Protein AF-A0A3P7ILR0-F1 (afdb_monomer_lite)

Structure (mmCIF, N/CA/C/O backbone):
data_AF-A0A3P7ILR0-F1
#
_entry.id   AF-A0A3P7ILR0-F1
#
loop_
_atom_site.group_PDB
_atom_site.id
_atom_site.type_symbol
_atom_site.label_atom_id
_atom_site.label_alt_id
_atom_site.label_comp_id
_atom_site.label_asym_id
_atom_site.label_entity_id
_atom_site.label_seq_id
_atom_site.pdbx_PDB_ins_code
_atom_site.Cartn_x
_atom_site.Cartn_y
_atom_site.Cartn_z
_atom_site.occupancy
_atom_site.B_iso_or_equiv
_atom_site.auth_seq_id
_atom_site.auth_comp_id
_atom_site.auth_asym_id
_atom_site.auth_atom_id
_atom_site.pdbx_PDB_model_num
ATOM 1 N N . MET A 1 1 ? -16.015 -1.879 -10.430 1.00 44.56 1 MET A N 1
ATOM 2 C CA . MET A 1 1 ? -16.355 -3.314 -10.302 1.00 44.56 1 MET A CA 1
ATOM 3 C C . MET A 1 1 ? -15.508 -3.974 -9.194 1.00 44.56 1 MET A C 1
ATOM 5 O O . MET A 1 1 ? -14.849 -4.966 -9.434 1.00 44.56 1 MET A O 1
ATOM 9 N N . LEU A 1 2 ? -15.500 -3.414 -7.969 1.00 44.53 2 LEU A N 1
ATOM 10 C CA . LEU A 1 2 ? -14.698 -3.900 -6.818 1.00 44.53 2 LEU A CA 1
ATOM 11 C C . LEU A 1 2 ? -15.559 -4.221 -5.575 1.00 44.53 2 LEU A C 1
ATOM 13 O O . LEU A 1 2 ? -15.031 -4.508 -4.502 1.00 44.53 2 LEU A O 1
ATOM 17 N N . LYS A 1 3 ? -16.895 -4.180 -5.707 1.00 43.44 3 LYS A N 1
ATOM 18 C CA . LYS A 1 3 ? -17.839 -4.510 -4.620 1.00 43.44 3 LYS A CA 1
ATOM 19 C C . LYS A 1 3 ? -18.020 -6.021 -4.388 1.00 43.44 3 LYS A C 1
ATOM 21 O O . LYS A 1 3 ? -18.759 -6.395 -3.490 1.00 43.44 3 LYS A O 1
ATOM 26 N N . MET A 1 4 ? -17.317 -6.874 -5.133 1.00 42.59 4 MET A N 1
ATOM 27 C CA . MET A 1 4 ? -17.244 -8.318 -4.890 1.00 42.59 4 MET A CA 1
ATOM 28 C C . MET A 1 4 ? -15.914 -8.632 -4.188 1.00 42.59 4 MET A C 1
ATOM 30 O O . MET A 1 4 ? -14.848 -8.340 -4.726 1.00 42.59 4 MET A O 1
ATOM 34 N N . GLN A 1 5 ? -15.965 -9.168 -2.966 1.00 53.50 5 GLN A N 1
ATOM 35 C CA . GLN A 1 5 ? -14.804 -9.642 -2.196 1.00 53.50 5 GLN A CA 1
ATOM 36 C C . GLN A 1 5 ? -14.228 -10.937 -2.806 1.00 53.50 5 GLN A C 1
ATOM 38 O O . GLN A 1 5 ? -14.280 -11.979 -2.168 1.00 53.50 5 GLN A O 1
ATOM 43 N N . ILE A 1 6 ? -13.744 -10.913 -4.053 1.00 57.72 6 ILE A N 1
ATOM 44 C CA . ILE A 1 6 ? -13.152 -12.117 -4.673 1.00 57.72 6 ILE A CA 1
ATOM 45 C C . ILE A 1 6 ? -11.620 -12.126 -4.561 1.00 57.72 6 ILE A C 1
ATOM 47 O O . ILE A 1 6 ? -11.033 -13.199 -4.523 1.00 57.72 6 ILE A O 1
ATOM 51 N N . LEU A 1 7 ? -10.961 -10.962 -4.484 1.00 68.56 7 LEU A N 1
ATOM 52 C CA . LEU A 1 7 ? -9.494 -10.878 -4.510 1.00 68.56 7 LEU A CA 1
ATOM 53 C C . LEU A 1 7 ? -8.934 -10.005 -3.382 1.00 68.56 7 LEU A C 1
ATOM 55 O O . LEU A 1 7 ? -9.411 -8.889 -3.150 1.00 68.56 7 LEU A O 1
ATOM 59 N N . ASP A 1 8 ? -7.886 -10.511 -2.730 1.00 83.31 8 ASP A N 1
ATOM 60 C CA . ASP A 1 8 ? -7.101 -9.792 -1.728 1.00 83.31 8 ASP A CA 1
ATOM 61 C C . ASP A 1 8 ? -6.202 -8.728 -2.366 1.00 83.31 8 ASP A C 1
ATOM 63 O O . ASP A 1 8 ? -5.706 -8.888 -3.484 1.00 83.31 8 ASP A O 1
ATOM 67 N N . CYS A 1 9 ? -5.939 -7.639 -1.633 1.00 86.50 9 CYS A N 1
ATOM 68 C CA . CYS A 1 9 ? -5.124 -6.522 -2.132 1.00 86.50 9 CYS A CA 1
ATOM 69 C C . CYS A 1 9 ? -3.719 -6.983 -2.557 1.00 86.50 9 CYS A C 1
ATOM 71 O O . CYS A 1 9 ? -3.202 -6.509 -3.566 1.00 86.50 9 CYS A O 1
ATOM 73 N N . GLY A 1 10 ? -3.138 -7.952 -1.839 1.00 87.25 10 GLY A N 1
ATOM 74 C CA . GLY A 1 10 ? -1.844 -8.544 -2.188 1.00 87.25 10 GLY A CA 1
ATOM 75 C C . GLY A 1 10 ? -1.847 -9.273 -3.532 1.00 87.25 10 GLY A C 1
ATOM 76 O O . GLY A 1 10 ? -0.891 -9.152 -4.296 1.00 87.25 10 GLY A O 1
ATOM 77 N N . VAL A 1 11 ? -2.941 -9.962 -3.872 1.00 90.31 11 VAL A N 1
ATOM 78 C CA . VAL A 1 11 ? -3.086 -10.658 -5.161 1.00 90.31 11 VAL A CA 1
ATOM 79 C C . VAL A 1 11 ? -3.167 -9.651 -6.304 1.00 90.31 11 VAL A C 1
ATOM 81 O O . VAL A 1 11 ? -2.486 -9.809 -7.313 1.00 90.31 11 VAL A O 1
ATOM 84 N N . VAL A 1 12 ? -3.943 -8.578 -6.123 1.00 90.00 12 VAL A N 1
ATOM 85 C CA . VAL A 1 12 ? -4.060 -7.495 -7.113 1.00 90.00 12 VAL A CA 1
ATOM 86 C C . VAL A 1 12 ? -2.703 -6.837 -7.370 1.00 90.00 12 VAL A C 1
ATOM 88 O O . VAL A 1 12 ? -2.328 -6.633 -8.520 1.00 90.00 12 VAL A O 1
ATOM 91 N N . ILE A 1 13 ? -1.944 -6.545 -6.313 1.00 89.56 13 ILE A N 1
ATOM 92 C CA . ILE A 1 13 ? -0.607 -5.948 -6.424 1.00 89.56 13 ILE A CA 1
ATOM 93 C C . ILE A 1 13 ? 0.363 -6.899 -7.125 1.00 89.56 13 ILE A C 1
ATOM 95 O O . ILE A 1 13 ? 1.071 -6.493 -8.041 1.00 89.56 13 ILE A O 1
ATOM 99 N N . SER A 1 14 ? 0.361 -8.176 -6.743 1.00 90.50 14 SER A N 1
ATOM 100 C CA . SER A 1 14 ? 1.222 -9.186 -7.367 1.00 90.50 14 SER A CA 1
ATOM 101 C C . SER A 1 14 ? 0.924 -9.336 -8.860 1.00 90.50 14 SER A C 1
ATOM 103 O O . SER A 1 14 ? 1.842 -9.471 -9.664 1.00 90.50 14 SER A O 1
ATOM 105 N N . TRP A 1 15 ? -0.352 -9.253 -9.243 1.00 91.38 15 TRP A N 1
ATOM 106 C CA . TRP A 1 15 ? -0.777 -9.250 -10.639 1.00 91.38 15 TRP A CA 1
ATOM 107 C C . TRP A 1 15 ? -0.287 -8.010 -11.397 1.00 91.38 15 TRP A C 1
ATOM 109 O O . TRP A 1 15 ? 0.278 -8.163 -12.478 1.00 91.38 15 TRP A O 1
ATOM 119 N N . ILE A 1 16 ? -0.427 -6.808 -10.824 1.00 90.50 16 ILE A N 1
ATOM 120 C CA . ILE A 1 16 ? 0.005 -5.537 -11.441 1.00 90.50 16 ILE A CA 1
ATOM 121 C C . ILE A 1 16 ? 1.485 -5.556 -11.835 1.00 90.50 16 ILE A C 1
ATOM 123 O O . ILE A 1 16 ? 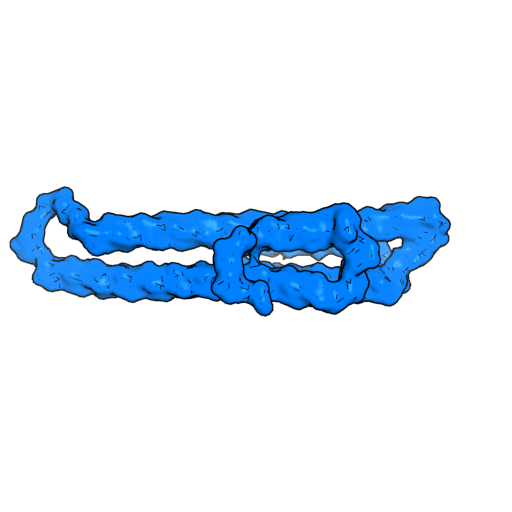1.840 -5.086 -12.911 1.00 90.50 16 ILE A O 1
ATOM 127 N N . PHE A 1 17 ? 2.339 -6.122 -10.984 1.00 87.25 17 PHE A N 1
ATOM 128 C CA . PHE A 1 17 ? 3.779 -6.222 -11.234 1.00 87.25 17 PHE A CA 1
ATOM 129 C C . PHE A 1 17 ? 4.196 -7.546 -11.894 1.00 87.25 17 PHE A C 1
ATOM 131 O O . PHE A 1 17 ? 5.387 -7.853 -11.970 1.00 87.25 17 PHE A O 1
ATOM 138 N N . SER A 1 18 ? 3.239 -8.353 -12.355 1.00 89.56 18 SER A N 1
ATOM 139 C CA . SER A 1 18 ? 3.539 -9.589 -13.073 1.00 89.56 18 SER A CA 1
ATOM 140 C C . SER A 1 18 ? 4.111 -9.302 -14.460 1.00 89.56 18 SER A C 1
ATOM 142 O O . SER A 1 18 ? 3.832 -8.275 -15.079 1.00 89.56 18 SER A O 1
ATOM 144 N N . GLU A 1 19 ? 4.862 -10.262 -14.994 1.00 83.94 19 GLU A N 1
ATOM 145 C CA . GLU A 1 19 ? 5.431 -10.170 -16.340 1.00 83.94 19 GLU A CA 1
ATOM 146 C C . GLU A 1 19 ? 4.361 -9.969 -17.423 1.00 83.94 19 GLU A C 1
ATOM 148 O O . GLU A 1 19 ? 4.587 -9.245 -18.387 1.00 83.94 19 GLU A O 1
ATOM 153 N N . SER A 1 20 ? 3.152 -10.500 -17.204 1.00 84.38 20 SER A N 1
ATOM 154 C CA . SER A 1 20 ? 2.019 -10.348 -18.125 1.00 84.38 20 SER A CA 1
ATOM 155 C C . SER A 1 20 ? 1.543 -8.904 -18.312 1.00 84.38 20 SER A C 1
ATOM 157 O O . SER A 1 20 ? 1.006 -8.580 -19.367 1.00 84.38 20 SER A O 1
ATOM 159 N N . LEU A 1 21 ? 1.751 -8.034 -17.315 1.00 83.88 21 LEU A N 1
ATOM 160 C CA . LEU A 1 21 ? 1.360 -6.623 -17.367 1.00 83.88 21 LEU A CA 1
ATOM 161 C C . LEU A 1 21 ? 2.533 -5.677 -17.636 1.00 83.88 21 LEU A C 1
ATOM 163 O O . LEU A 1 21 ? 2.309 -4.478 -17.797 1.00 83.88 21 LEU A O 1
ATOM 167 N N . ARG A 1 22 ? 3.769 -6.186 -17.755 1.00 78.31 22 ARG A N 1
ATOM 168 C CA . ARG A 1 22 ? 4.955 -5.355 -18.031 1.00 78.31 22 ARG A CA 1
ATOM 169 C C . ARG A 1 22 ? 4.834 -4.558 -19.330 1.00 78.31 22 ARG A C 1
ATOM 171 O O . ARG A 1 22 ? 5.337 -3.446 -19.395 1.00 78.31 22 ARG A O 1
ATOM 178 N N . SER A 1 23 ? 4.151 -5.092 -20.343 1.00 81.50 23 SER A N 1
ATOM 179 C CA . SER A 1 23 ? 3.916 -4.394 -21.615 1.00 81.50 23 SER A CA 1
ATOM 180 C C . SER A 1 23 ? 2.843 -3.303 -21.544 1.00 81.50 23 SER A C 1
ATOM 182 O O . SER A 1 23 ? 2.668 -2.574 -22.513 1.00 81.50 23 SER A O 1
ATOM 184 N N . GLU A 1 24 ? 2.094 -3.217 -20.443 1.00 82.56 24 GLU A N 1
ATOM 185 C CA . GLU A 1 24 ? 1.017 -2.241 -20.250 1.00 82.56 24 GLU A CA 1
ATOM 186 C C . GLU A 1 24 ? 1.312 -1.252 -19.116 1.00 82.56 24 GLU A C 1
ATOM 188 O O . GLU A 1 24 ? 0.435 -0.484 -18.723 1.00 82.56 24 GLU A O 1
ATOM 193 N N . THR A 1 25 ? 2.532 -1.248 -18.574 1.00 79.25 25 THR A N 1
ATOM 194 C CA . THR A 1 25 ? 2.912 -0.407 -17.429 1.00 79.25 25 THR A CA 1
ATOM 195 C C . THR A 1 25 ? 2.728 1.079 -17.689 1.00 79.25 25 THR A C 1
ATOM 197 O O . THR A 1 25 ? 2.545 1.813 -16.727 1.00 79.25 25 THR A O 1
ATOM 200 N N . ASP A 1 26 ? 2.721 1.526 -18.945 1.00 80.88 26 ASP A N 1
ATOM 201 C CA . ASP A 1 26 ? 2.441 2.897 -19.384 1.00 80.88 26 ASP A CA 1
ATOM 202 C C . ASP A 1 26 ? 0.958 3.299 -19.254 1.00 80.88 26 ASP A C 1
ATOM 204 O O . ASP A 1 26 ? 0.612 4.484 -19.302 1.00 80.88 26 ASP A O 1
ATOM 208 N N . ARG A 1 27 ? 0.056 2.335 -19.043 1.00 88.25 27 ARG A N 1
ATOM 209 C CA . ARG A 1 27 ? -1.380 2.591 -18.977 1.00 88.25 27 ARG A CA 1
ATOM 210 C C . ARG A 1 27 ? -1.815 3.107 -17.614 1.00 88.25 27 ARG A C 1
ATOM 212 O O . ARG A 1 27 ? -1.655 2.472 -16.574 1.00 88.25 27 ARG A O 1
ATOM 219 N N . GLN A 1 28 ? -2.491 4.251 -17.645 1.00 88.06 28 GLN A N 1
ATOM 220 C CA . GLN A 1 28 ? -2.989 4.959 -16.467 1.00 88.06 28 GLN A CA 1
ATOM 221 C C . GLN A 1 28 ? -3.861 4.098 -15.535 1.00 88.06 28 GLN A C 1
ATOM 223 O O . GLN A 1 28 ? -3.726 4.181 -14.313 1.00 88.06 28 GLN A O 1
ATOM 228 N N . TRP A 1 29 ? -4.734 3.261 -16.099 1.00 90.12 29 TRP A N 1
ATOM 229 C CA . TRP A 1 29 ? -5.706 2.481 -15.331 1.00 90.12 29 TRP A CA 1
ATOM 230 C C . TRP A 1 29 ? -5.046 1.457 -14.393 1.00 90.12 29 TRP A C 1
ATOM 232 O O . TRP A 1 29 ? -5.596 1.173 -13.332 1.00 90.12 29 TRP A O 1
ATOM 242 N N . ILE A 1 30 ? -3.853 0.945 -14.721 1.00 90.75 30 ILE A N 1
ATOM 243 C CA . ILE A 1 30 ? -3.117 0.002 -13.860 1.00 90.75 30 ILE A CA 1
ATOM 244 C C . ILE A 1 30 ? -2.785 0.664 -12.523 1.00 90.75 30 ILE A C 1
ATOM 246 O O . ILE A 1 30 ? -3.003 0.098 -11.450 1.00 90.75 30 ILE A O 1
ATOM 250 N N . TRP A 1 31 ? -2.322 1.910 -12.582 1.00 89.56 31 TRP A N 1
ATOM 251 C CA . TRP A 1 31 ? -1.957 2.686 -11.402 1.00 89.56 31 TRP A CA 1
ATOM 252 C C . TRP A 1 31 ? -3.175 3.127 -10.597 1.00 89.56 31 TRP A C 1
ATOM 254 O O . TRP A 1 31 ? -3.097 3.246 -9.376 1.00 89.56 31 TRP A O 1
ATOM 264 N N . GLU A 1 32 ? -4.321 3.331 -11.242 1.00 90.62 32 GLU A N 1
ATOM 265 C CA . GLU A 1 32 ? -5.587 3.561 -10.541 1.00 90.62 32 GLU A CA 1
ATOM 266 C C . GLU A 1 32 ? -6.038 2.316 -9.774 1.00 90.62 32 GLU A C 1
ATOM 268 O O . GLU A 1 32 ? -6.475 2.433 -8.626 1.00 90.62 32 GLU A O 1
ATOM 273 N N . VAL A 1 33 ? -5.872 1.122 -10.353 1.00 91.56 33 VAL A N 1
ATOM 274 C CA . VAL A 1 33 ? -6.140 -0.146 -9.660 1.00 91.56 33 VAL A CA 1
ATOM 275 C C . VAL A 1 33 ? -5.182 -0.329 -8.481 1.00 91.56 33 VAL A C 1
ATOM 277 O O . VAL A 1 33 ? -5.649 -0.665 -7.390 1.00 91.56 33 VAL A O 1
ATOM 280 N N . LEU A 1 34 ? -3.885 -0.034 -8.652 1.00 91.56 34 LEU A N 1
ATOM 281 C CA . LEU A 1 34 ? -2.902 -0.060 -7.562 1.00 91.56 34 LEU A CA 1
ATOM 282 C C . LEU A 1 34 ? -3.333 0.858 -6.413 1.00 91.56 34 LEU A C 1
ATOM 284 O O . LEU A 1 34 ? -3.511 0.401 -5.286 1.00 91.56 34 LEU A O 1
ATOM 288 N N . ASN A 1 35 ? -3.559 2.141 -6.708 1.00 89.62 35 ASN A N 1
ATOM 289 C CA . ASN A 1 35 ? -3.952 3.135 -5.710 1.00 89.62 35 ASN A CA 1
ATOM 290 C C . ASN A 1 35 ? -5.254 2.741 -5.005 1.00 89.62 35 ASN A C 1
ATOM 292 O O . ASN A 1 35 ? -5.346 2.819 -3.783 1.00 89.62 35 ASN A O 1
ATOM 296 N N . THR A 1 36 ? -6.238 2.240 -5.755 1.00 90.25 36 THR A N 1
ATOM 297 C CA . THR A 1 36 ? -7.511 1.780 -5.190 1.00 90.25 36 THR A CA 1
ATOM 298 C C . THR A 1 36 ? -7.319 0.593 -4.243 1.00 90.25 36 THR A C 1
ATOM 300 O O . THR A 1 36 ? -7.980 0.531 -3.203 1.00 90.25 36 THR A O 1
ATOM 303 N N . ALA A 1 37 ? -6.428 -0.351 -4.568 1.00 90.69 37 ALA A N 1
ATOM 304 C CA . ALA A 1 37 ? -6.120 -1.494 -3.710 1.00 90.69 37 ALA A CA 1
ATOM 305 C C . ALA A 1 37 ? -5.441 -1.053 -2.403 1.00 90.69 37 ALA A C 1
ATOM 307 O O . ALA A 1 37 ? -5.876 -1.451 -1.320 1.00 90.69 37 ALA A O 1
ATOM 308 N N . LEU A 1 38 ? -4.440 -0.173 -2.494 1.00 89.56 38 LEU A N 1
ATOM 309 C CA . LEU A 1 38 ? -3.734 0.374 -1.330 1.00 89.56 38 LEU A CA 1
ATOM 310 C C . LEU A 1 38 ? -4.685 1.176 -0.429 1.00 89.56 38 LEU A C 1
ATOM 312 O O . LEU A 1 38 ? -4.756 0.944 0.776 1.00 89.56 38 LEU A O 1
ATOM 316 N N . GLU A 1 39 ? -5.497 2.056 -1.013 1.00 88.19 39 GLU A N 1
ATOM 317 C CA . GLU A 1 39 ? -6.468 2.870 -0.280 1.00 88.19 39 GLU A CA 1
ATOM 318 C C . GLU A 1 39 ? -7.578 2.014 0.358 1.00 88.19 39 GLU A C 1
ATOM 320 O O . GLU A 1 39 ? -8.052 2.292 1.462 1.00 88.19 39 GLU A O 1
ATOM 325 N N . ARG A 1 40 ? -8.010 0.934 -0.309 1.00 88.19 40 ARG A N 1
ATOM 326 C CA . ARG A 1 40 ? -8.966 -0.026 0.262 1.00 88.19 40 ARG A CA 1
ATOM 327 C C . ARG A 1 40 ? -8.413 -0.680 1.526 1.00 88.19 40 ARG A C 1
ATOM 329 O O . ARG A 1 40 ? -9.161 -0.783 2.499 1.00 88.19 40 ARG A O 1
ATOM 336 N N . LEU A 1 41 ? -7.145 -1.090 1.523 1.00 89.12 41 LEU A N 1
ATOM 337 C CA . LEU A 1 41 ? -6.499 -1.644 2.710 1.00 89.12 41 LEU A CA 1
ATOM 338 C C . LEU A 1 41 ? -6.425 -0.602 3.834 1.00 89.12 41 LEU A C 1
ATOM 340 O O . LEU A 1 41 ? -6.863 -0.883 4.950 1.00 89.12 41 LEU A O 1
ATOM 344 N N . SER A 1 42 ? -5.989 0.621 3.522 1.00 89.06 42 SER A N 1
ATOM 345 C CA . SER A 1 42 ? -5.923 1.716 4.497 1.00 89.06 42 SER A CA 1
ATOM 346 C C . SER A 1 42 ? -7.283 2.017 5.133 1.00 89.06 42 SER A C 1
ATOM 348 O O . SER A 1 42 ? -7.375 2.165 6.352 1.00 89.06 42 SER A O 1
ATOM 350 N N . ARG A 1 43 ? -8.367 2.052 4.344 1.00 88.69 43 ARG A N 1
ATOM 351 C CA . ARG A 1 43 ? -9.732 2.246 4.867 1.00 88.69 43 ARG A CA 1
ATOM 352 C C . ARG A 1 43 ? -10.189 1.106 5.772 1.00 88.69 43 ARG A C 1
ATOM 354 O O . ARG A 1 43 ? -10.864 1.362 6.766 1.00 88.69 43 ARG A O 1
ATOM 361 N N . HIS A 1 44 ? -9.846 -0.138 5.439 1.00 89.81 44 HIS A N 1
ATOM 362 C CA . HIS A 1 44 ? -10.179 -1.287 6.281 1.00 89.81 44 HIS A CA 1
ATOM 363 C C . HIS A 1 44 ? -9.497 -1.176 7.650 1.00 89.81 44 HIS A C 1
ATOM 365 O O . HIS A 1 44 ? -10.166 -1.328 8.669 1.00 89.81 44 HIS A O 1
ATOM 371 N N . ILE A 1 45 ? -8.213 -0.813 7.672 1.00 90.75 45 ILE A N 1
ATOM 372 C CA . ILE A 1 45 ? -7.444 -0.602 8.906 1.00 90.75 45 ILE A CA 1
ATOM 373 C C . ILE A 1 45 ? -8.034 0.532 9.739 1.00 90.75 45 ILE A C 1
ATOM 375 O O . ILE A 1 45 ? -8.264 0.350 10.931 1.00 90.75 45 ILE A O 1
ATOM 379 N N . HIS A 1 46 ? -8.359 1.669 9.120 1.00 90.38 46 HIS A N 1
ATOM 380 C CA . HIS A 1 46 ? -8.992 2.791 9.819 1.00 90.38 46 HIS A CA 1
ATOM 381 C C . HIS A 1 46 ? -10.329 2.404 10.450 1.00 90.38 46 HIS A C 1
ATOM 383 O O . HIS A 1 46 ? -10.613 2.796 11.581 1.00 90.38 46 HIS A O 1
ATOM 389 N N . LYS A 1 47 ? -11.142 1.613 9.741 1.00 90.12 47 LYS A N 1
ATOM 390 C CA . LYS A 1 47 ? -12.417 1.128 10.269 1.00 90.12 47 LYS A CA 1
ATOM 391 C C . LYS A 1 47 ? -12.206 0.226 11.487 1.00 90.12 47 LYS A C 1
ATOM 393 O O . LYS A 1 47 ? -12.812 0.474 12.522 1.00 90.12 47 LYS A O 1
ATOM 398 N N . VAL A 1 48 ? -11.309 -0.757 11.391 1.00 90.81 48 VAL A N 1
ATOM 399 C CA . VAL A 1 48 ? -11.000 -1.660 12.514 1.00 90.81 48 VAL A CA 1
ATOM 400 C C . VAL A 1 48 ? -10.420 -0.881 13.700 1.00 90.81 48 VAL A C 1
ATOM 402 O O . VAL A 1 48 ? -10.850 -1.087 14.828 1.00 90.81 48 VAL A O 1
ATOM 405 N N . ALA A 1 49 ? -9.518 0.076 13.462 1.00 91.38 49 ALA A N 1
ATOM 406 C CA . ALA A 1 49 ? -8.957 0.931 14.510 1.00 91.38 49 ALA A CA 1
ATOM 407 C C . ALA A 1 49 ? -10.026 1.773 15.224 1.00 91.38 49 ALA A C 1
ATOM 409 O O . ALA A 1 49 ? -9.989 1.946 16.444 1.00 91.38 49 ALA A O 1
ATOM 410 N N . HIS A 1 50 ? -10.994 2.292 14.471 1.00 92.12 50 HIS A N 1
ATOM 411 C CA . HIS A 1 50 ? -12.122 3.020 15.030 1.00 92.12 50 HIS A CA 1
ATOM 412 C C . HIS A 1 50 ? -13.033 2.111 15.872 1.00 92.12 50 HIS A C 1
ATOM 414 O O . HIS A 1 50 ? -13.417 2.493 16.979 1.00 92.12 50 HIS A O 1
ATOM 420 N N . ASP A 1 51 ? -13.334 0.904 15.389 1.00 91.88 51 ASP A N 1
ATOM 421 C CA . ASP A 1 51 ? -14.170 -0.072 16.097 1.00 91.88 51 ASP A CA 1
ATOM 422 C C . ASP A 1 51 ? -13.507 -0.526 17.412 1.00 91.88 51 ASP A C 1
ATOM 424 O O . ASP A 1 51 ? -14.156 -0.534 18.462 1.00 91.88 51 ASP A O 1
ATOM 428 N N . VAL A 1 52 ? -12.191 -0.776 17.390 1.00 92.75 52 VAL A N 1
ATOM 429 C CA . VAL A 1 52 ? -11.360 -1.028 18.581 1.00 92.75 52 VAL A CA 1
ATOM 430 C C . VAL A 1 52 ? -11.462 0.124 19.581 1.00 92.75 52 VAL A C 1
ATOM 432 O O . VAL A 1 52 ? -11.719 -0.102 20.760 1.00 92.75 52 VAL A O 1
ATOM 435 N N . LYS A 1 53 ? -11.340 1.378 19.125 1.00 92.94 53 LYS A N 1
ATOM 436 C CA . LYS A 1 53 ? -11.435 2.561 19.998 1.00 92.94 53 LYS A CA 1
ATOM 437 C C . LYS A 1 53 ? -12.807 2.690 20.667 1.00 92.94 53 LYS A C 1
ATOM 439 O O . LYS A 1 53 ? -12.893 3.139 21.810 1.00 92.94 53 LYS A O 1
ATOM 444 N N . ILE A 1 54 ? -13.887 2.334 19.971 1.00 93.38 54 ILE A N 1
ATOM 445 C CA . ILE A 1 54 ? -15.237 2.316 20.552 1.00 93.38 54 ILE A CA 1
ATOM 446 C C . ILE A 1 54 ? -15.356 1.211 21.600 1.00 93.38 54 ILE A C 1
ATOM 448 O O . ILE A 1 54 ? -15.893 1.457 22.681 1.00 93.38 54 ILE A O 1
ATOM 452 N N . LEU A 1 55 ? -14.873 0.009 21.282 1.00 91.94 55 LEU A N 1
ATOM 453 C CA . LEU A 1 55 ? -14.925 -1.144 22.175 1.00 91.94 55 LEU A CA 1
ATOM 454 C C . LEU A 1 55 ? -14.105 -0.897 23.450 1.00 91.94 55 LEU A C 1
ATOM 456 O O . LEU A 1 55 ? -14.635 -1.098 24.537 1.00 91.94 55 LEU A O 1
ATOM 460 N N . GLN A 1 56 ? -12.903 -0.326 23.325 1.00 92.44 56 GLN A N 1
ATOM 461 C CA . GLN A 1 56 ? -12.066 0.097 24.451 1.00 92.44 56 GLN A CA 1
ATOM 462 C C . GLN A 1 56 ? -12.840 1.006 25.412 1.00 92.44 56 GLN A C 1
ATOM 464 O O . GLN A 1 56 ? -12.956 0.711 26.595 1.00 92.44 56 GLN A O 1
ATOM 469 N N . LYS A 1 57 ? -13.484 2.058 24.889 1.00 92.50 57 LYS A N 1
ATOM 470 C CA . LYS A 1 57 ? -14.283 2.980 25.710 1.00 92.50 57 LYS A CA 1
ATOM 471 C C . LYS A 1 57 ? -15.462 2.308 26.421 1.00 92.50 57 LYS A C 1
ATOM 473 O O . LYS A 1 57 ? -15.923 2.839 27.425 1.00 92.50 57 LYS A O 1
ATOM 478 N N . ARG A 1 58 ? -16.038 1.236 25.862 1.00 89.56 58 ARG A N 1
ATOM 479 C CA . ARG A 1 58 ? -17.123 0.481 26.520 1.00 89.56 58 ARG A CA 1
ATOM 480 C C . ARG A 1 58 ? -16.582 -0.333 27.688 1.00 89.56 58 ARG A C 1
ATOM 482 O O . ARG A 1 58 ? -17.145 -0.249 28.772 1.00 89.56 58 ARG A O 1
ATOM 489 N N . VAL A 1 59 ? -15.466 -1.023 27.464 1.00 88.19 59 VAL A N 1
ATOM 490 C CA . VAL A 1 59 ? -14.764 -1.798 28.491 1.00 88.19 59 VAL A CA 1
ATOM 491 C C . VAL A 1 59 ? -14.315 -0.902 29.646 1.00 88.19 59 VAL A C 1
ATOM 493 O O . VAL A 1 59 ? -14.489 -1.281 30.799 1.00 88.19 59 VAL A O 1
ATOM 496 N N . ASP A 1 60 ? -13.785 0.288 29.357 1.00 88.00 60 ASP A N 1
ATOM 497 C CA . ASP A 1 60 ? -13.326 1.222 30.393 1.00 88.00 60 ASP A CA 1
ATOM 498 C C . ASP A 1 60 ? -14.485 1.692 31.289 1.00 88.00 60 ASP A C 1
ATOM 500 O O . ASP A 1 60 ? -14.374 1.628 32.509 1.00 88.00 60 ASP A O 1
ATOM 504 N N . ARG A 1 61 ? -15.643 2.043 30.706 1.00 87.38 61 ARG A N 1
ATOM 505 C CA . ARG A 1 61 ? -16.844 2.407 31.486 1.00 87.38 61 ARG A CA 1
ATOM 506 C C . ARG A 1 61 ? -17.359 1.262 32.356 1.00 87.38 61 ARG A C 1
ATOM 508 O O . ARG A 1 61 ? -17.719 1.483 33.502 1.00 87.38 61 ARG A O 1
ATOM 515 N N . GLN A 1 62 ? -17.369 0.034 31.834 1.00 83.31 62 GLN A N 1
ATOM 516 C CA . GLN A 1 62 ? -17.778 -1.135 32.622 1.00 83.31 62 GLN A CA 1
ATOM 517 C C . GLN A 1 62 ? -16.834 -1.423 33.793 1.00 83.31 62 GLN A C 1
ATOM 519 O O . GLN A 1 62 ? -17.277 -1.976 34.794 1.00 83.31 62 GLN A O 1
ATOM 524 N N . LYS A 1 63 ? -15.542 -1.091 33.672 1.00 81.38 63 LYS A N 1
ATOM 525 C CA . LYS A 1 63 ? -14.587 -1.221 34.780 1.00 81.38 63 LYS A CA 1
ATOM 526 C C . LYS A 1 63 ? -14.858 -0.195 35.878 1.00 81.38 63 LYS A C 1
ATOM 528 O O . LYS A 1 63 ? -14.842 -0.575 37.040 1.00 81.38 63 LYS A O 1
ATOM 533 N N . GLU A 1 64 ? -15.138 1.053 35.505 1.00 80.75 64 GLU A N 1
ATOM 534 C CA . GLU A 1 64 ? -15.489 2.133 36.444 1.00 80.75 64 GLU A CA 1
ATOM 535 C C . GLU A 1 64 ? -16.812 1.852 37.185 1.00 80.75 64 GLU A C 1
ATOM 537 O O . GLU A 1 64 ? -16.961 2.202 38.349 1.00 80.75 64 GLU A O 1
ATOM 542 N N . GLU A 1 65 ? -17.776 1.190 36.536 1.00 75.81 65 GLU A N 1
ATOM 543 C CA . GLU A 1 65 ? -19.077 0.852 37.138 1.00 75.81 65 GLU A CA 1
ATOM 544 C C . GLU A 1 65 ? -19.043 -0.400 38.046 1.00 75.81 65 GLU A C 1
ATOM 546 O O . GLU A 1 65 ? -19.922 -0.553 38.892 1.00 75.81 65 GLU A O 1
ATOM 551 N N . ASN A 1 66 ? -18.046 -1.286 37.902 1.00 67.44 66 ASN A N 1
ATOM 552 C CA . ASN A 1 66 ? -17.953 -2.580 38.605 1.00 67.44 66 ASN A CA 1
ATOM 553 C C . ASN A 1 66 ? -16.834 -2.643 39.669 1.00 67.44 66 ASN A C 1
ATOM 555 O O . ASN A 1 66 ? -16.359 -3.733 39.990 1.00 67.44 66 ASN A O 1
ATOM 559 N N . GLU A 1 67 ? -16.416 -1.513 40.248 1.00 58.88 67 GLU A N 1
ATOM 560 C CA . GLU A 1 67 ? -15.334 -1.455 41.256 1.00 58.88 67 GLU A CA 1
ATOM 561 C C . GLU A 1 67 ? -15.586 -2.295 42.537 1.00 58.88 67 GLU A C 1
ATOM 563 O O . GLU A 1 67 ? -14.670 -2.471 43.338 1.00 58.88 67 GLU A O 1
ATOM 568 N N . GLU A 1 68 ? -16.783 -2.871 42.728 1.00 53.75 68 GLU A N 1
ATOM 569 C CA . GLU A 1 68 ? -17.174 -3.593 43.951 1.00 53.75 68 GLU A CA 1
ATOM 570 C C . GLU A 1 68 ? -17.335 -5.126 43.820 1.00 53.75 68 GLU A C 1
ATOM 572 O O . GLU A 1 68 ? -17.726 -5.766 44.795 1.00 53.75 68 GLU A O 1
ATOM 577 N N . THR A 1 69 ? -17.059 -5.779 42.679 1.00 51.59 69 THR A N 1
ATOM 578 C CA . THR A 1 69 ? -17.198 -7.257 42.592 1.00 51.59 69 THR A CA 1
ATOM 579 C C . THR A 1 69 ? -15.989 -7.960 41.971 1.00 51.59 69 THR A C 1
ATOM 581 O O . THR A 1 69 ? -15.739 -7.877 40.776 1.00 51.59 69 THR A O 1
ATOM 584 N N . GLU A 1 70 ? -15.278 -8.649 42.866 1.00 50.59 70 GLU A N 1
ATOM 585 C CA . GLU A 1 70 ? -14.247 -9.689 42.754 1.00 50.59 70 GLU A CA 1
ATOM 586 C C . GLU A 1 70 ? -13.515 -9.964 41.423 1.00 50.59 70 GLU A C 1
ATOM 588 O O . GLU A 1 70 ? -14.060 -10.309 40.374 1.00 50.59 70 GLU A O 1
ATOM 593 N N . GLU A 1 71 ? -12.195 -9.934 41.600 1.00 56.84 71 GLU A N 1
ATOM 594 C CA . GLU A 1 71 ? -11.099 -10.462 40.801 1.00 56.84 71 GLU A CA 1
ATOM 595 C C . GLU 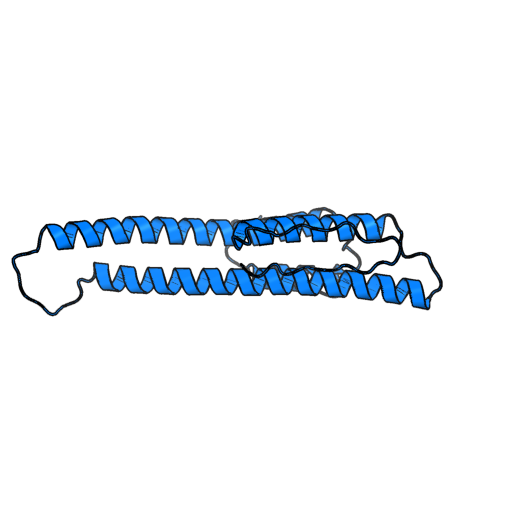A 1 71 ? -11.389 -11.786 40.065 1.00 56.84 71 GLU A C 1
ATOM 597 O O . GLU A 1 71 ? -11.765 -12.796 40.657 1.00 56.84 71 GLU A O 1
ATOM 602 N N . GLY A 1 72 ? -11.049 -11.823 38.771 1.00 54.78 72 GLY A N 1
ATOM 603 C CA . GLY A 1 72 ? -10.478 -13.038 38.175 1.00 54.78 72 GLY A CA 1
ATOM 604 C C . GLY A 1 72 ? -10.983 -13.454 36.797 1.00 54.78 72 GLY A C 1
ATOM 605 O O . GLY A 1 72 ? -10.273 -14.189 36.114 1.00 54.78 72 GLY A O 1
ATOM 606 N N . THR A 1 73 ? -12.147 -12.983 36.338 1.00 58.34 73 THR A N 1
ATOM 607 C CA . THR A 1 73 ? -12.699 -13.426 35.041 1.00 58.34 73 THR A CA 1
ATOM 608 C C . THR A 1 73 ? -12.724 -12.275 34.042 1.00 58.34 73 THR A C 1
ATOM 610 O O . THR A 1 73 ? -13.441 -11.297 34.247 1.00 58.34 73 THR A O 1
ATOM 613 N N . LYS A 1 74 ? -11.949 -12.380 32.949 1.00 64.69 74 LYS A N 1
ATOM 614 C CA . LYS A 1 74 ? -12.047 -11.434 31.826 1.00 64.69 74 LYS A CA 1
ATOM 615 C C . LYS A 1 74 ? -13.491 -11.406 31.339 1.00 64.69 74 LYS A C 1
ATOM 617 O O . LYS A 1 74 ? -14.086 -12.449 31.072 1.00 64.69 74 LYS A O 1
ATOM 622 N N . THR A 1 75 ? -14.072 -10.215 31.234 1.00 79.00 75 THR A N 1
ATOM 623 C CA . THR A 1 75 ? -15.409 -10.090 30.651 1.00 79.00 75 THR A CA 1
ATOM 624 C C . THR A 1 75 ? -15.341 -10.444 29.166 1.00 79.00 75 THR A C 1
ATOM 626 O O . THR A 1 75 ? -14.323 -10.221 28.509 1.00 79.00 75 THR A O 1
ATOM 629 N N . ARG A 1 76 ? -16.443 -10.951 28.598 1.00 83.25 76 ARG A N 1
ATOM 630 C CA . ARG A 1 76 ? -16.528 -11.260 27.158 1.00 83.25 76 ARG A CA 1
ATOM 631 C C . ARG A 1 76 ? -16.095 -10.076 26.279 1.00 83.25 76 ARG A C 1
ATOM 633 O O . ARG A 1 76 ? -15.506 -10.271 25.224 1.00 83.25 76 ARG A O 1
ATOM 640 N N . GLU A 1 77 ? -16.370 -8.851 26.727 1.00 82.69 77 GLU A N 1
ATOM 641 C CA . GLU A 1 77 ? -15.973 -7.624 26.030 1.00 82.69 77 GLU A CA 1
ATOM 642 C C . GLU A 1 77 ? -14.466 -7.334 26.116 1.00 82.69 77 GLU A C 1
ATOM 644 O O . GLU A 1 77 ? -13.903 -6.801 25.162 1.00 82.69 77 GLU A O 1
ATOM 649 N N . GLN A 1 78 ? -13.793 -7.701 27.214 1.00 86.06 78 GLN A N 1
ATOM 650 C CA . GLN A 1 78 ? -12.331 -7.611 27.320 1.00 86.06 78 GLN A CA 1
ATOM 651 C C . GLN A 1 78 ? -11.638 -8.611 26.393 1.00 86.06 78 GLN A C 1
ATOM 653 O O . GLN A 1 78 ? -10.671 -8.251 25.729 1.00 86.06 78 GLN A O 1
ATOM 658 N N . GLU A 1 79 ? -12.148 -9.840 26.300 1.00 89.56 79 GLU A N 1
ATOM 659 C CA . GLU A 1 79 ? -11.621 -10.837 25.360 1.00 89.56 79 GLU A CA 1
ATOM 660 C C . GLU A 1 79 ? -11.838 -10.406 23.902 1.00 89.56 79 GLU A C 1
ATOM 662 O O . GLU A 1 79 ? -10.934 -10.519 23.074 1.00 89.56 79 GLU A O 1
ATOM 667 N N . GLU A 1 80 ? -13.015 -9.857 23.583 1.00 90.75 80 GLU A N 1
ATOM 668 C CA . GLU A 1 80 ? -13.302 -9.307 22.254 1.00 90.75 80 GLU A CA 1
ATOM 669 C C . GLU A 1 80 ? -12.367 -8.135 21.918 1.00 90.75 80 GLU A C 1
ATOM 671 O O . GLU A 1 80 ? -11.876 -8.031 20.793 1.00 90.75 80 GLU A O 1
ATOM 676 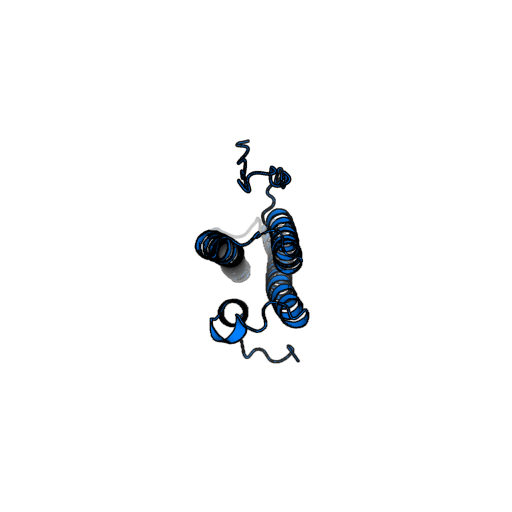N N . LEU A 1 81 ? -12.078 -7.270 22.894 1.00 91.94 81 LEU A N 1
ATOM 677 C CA . LEU A 1 81 ? -11.162 -6.145 22.736 1.00 91.94 81 LEU A CA 1
ATOM 678 C C . LEU A 1 81 ? -9.736 -6.604 22.432 1.00 91.94 81 LEU A C 1
ATOM 680 O O . LEU A 1 81 ? -9.128 -6.091 21.494 1.00 91.94 81 LEU A O 1
ATOM 684 N N . GLU A 1 82 ? -9.226 -7.586 23.173 1.00 92.06 82 GLU A N 1
ATOM 685 C CA . GLU A 1 82 ? -7.900 -8.160 22.929 1.00 92.06 82 GLU A CA 1
ATOM 686 C C . GLU A 1 82 ? -7.805 -8.778 21.528 1.00 92.06 82 GLU A C 1
ATOM 688 O O . GLU A 1 82 ? -6.865 -8.480 20.791 1.00 92.06 82 GLU A O 1
ATOM 693 N N . GLN A 1 83 ? -8.818 -9.542 21.106 1.00 93.69 83 GLN A N 1
ATOM 694 C CA . GLN A 1 83 ? -8.861 -10.134 19.764 1.00 93.69 83 GLN A CA 1
ATOM 695 C C . GLN A 1 83 ? -8.905 -9.074 18.653 1.00 93.69 83 GLN A C 1
ATOM 697 O O . GLN A 1 83 ? -8.230 -9.208 17.629 1.00 93.69 83 GLN A O 1
ATOM 702 N N . GLN A 1 84 ? -9.694 -8.005 18.819 1.00 92.94 84 GLN A N 1
ATOM 703 C CA . GLN A 1 84 ? -9.754 -6.926 17.826 1.00 92.94 84 GLN A CA 1
ATOM 704 C C . GLN A 1 84 ? -8.459 -6.104 17.790 1.00 92.94 84 GLN A C 1
ATOM 706 O O . GLN A 1 84 ? -8.054 -5.667 16.711 1.00 92.94 84 GLN A O 1
ATOM 711 N N . GLN A 1 85 ? -7.790 -5.924 18.931 1.00 93.56 85 GLN A N 1
ATOM 712 C CA . GLN A 1 85 ? -6.493 -5.257 19.003 1.00 93.56 85 GLN A CA 1
ATOM 713 C C . GLN A 1 85 ? -5.404 -6.084 18.306 1.00 93.56 85 GLN A C 1
ATOM 715 O O . GLN A 1 85 ? -4.660 -5.541 17.491 1.00 93.56 85 GLN A O 1
ATOM 720 N N . GLU A 1 86 ? -5.351 -7.396 18.549 1.00 95.19 86 GLU A N 1
ATOM 721 C CA . GLU A 1 86 ? -4.423 -8.307 17.867 1.00 95.19 86 GLU A CA 1
ATOM 722 C C . GLU A 1 86 ? -4.662 -8.306 16.351 1.00 95.19 86 GLU A C 1
ATOM 724 O O . GLU A 1 86 ? -3.736 -8.149 15.552 1.00 95.19 86 GLU A O 1
ATOM 729 N N . LYS A 1 87 ? -5.929 -8.390 15.930 1.00 92.75 87 LYS A N 1
ATOM 730 C CA . LYS A 1 87 ? -6.309 -8.287 14.517 1.00 92.75 87 LYS A CA 1
ATOM 731 C C . LYS A 1 87 ? -5.864 -6.962 13.895 1.00 92.75 87 LYS A C 1
ATOM 733 O O . LYS A 1 87 ? -5.440 -6.950 12.738 1.00 92.75 87 LYS A O 1
ATOM 738 N N . LEU A 1 88 ? -5.986 -5.853 14.623 1.00 92.44 88 LEU A N 1
ATOM 739 C CA . LEU A 1 88 ? -5.555 -4.542 14.149 1.00 92.44 88 LEU A CA 1
ATOM 740 C C . LEU A 1 88 ? -4.039 -4.490 13.936 1.00 92.44 88 LEU A C 1
ATOM 742 O O . LEU A 1 88 ? -3.604 -4.001 12.895 1.00 92.44 88 LEU A O 1
ATOM 746 N N . GLU A 1 89 ? -3.248 -4.999 14.880 1.00 93.31 89 GLU A N 1
ATOM 747 C CA . GLU A 1 89 ? -1.788 -5.041 14.746 1.00 93.31 89 GLU A CA 1
ATOM 748 C C . GLU A 1 89 ? -1.360 -5.932 13.572 1.00 93.31 89 GLU A C 1
ATOM 750 O O . GLU A 1 89 ? -0.613 -5.479 12.705 1.00 93.31 89 GLU A O 1
ATOM 755 N N . ASN A 1 90 ? -1.956 -7.119 13.428 1.00 93.19 90 ASN A N 1
ATOM 756 C CA . ASN A 1 90 ? -1.712 -7.998 12.279 1.00 93.19 90 ASN A CA 1
ATOM 757 C C . ASN A 1 90 ? -2.031 -7.315 10.936 1.00 93.19 90 ASN A C 1
ATOM 759 O O . ASN A 1 90 ? -1.299 -7.472 9.957 1.00 93.19 90 ASN A O 1
ATOM 763 N N . LEU A 1 91 ? -3.112 -6.528 10.867 1.00 91.06 91 LEU A N 1
ATOM 764 C CA . LEU A 1 91 ? -3.460 -5.773 9.660 1.00 91.06 91 LEU A CA 1
ATOM 765 C C . LEU A 1 91 ? -2.476 -4.629 9.373 1.00 91.06 91 LEU A C 1
ATOM 767 O O . LEU A 1 91 ? -2.171 -4.382 8.204 1.00 91.06 91 LEU A O 1
ATOM 771 N N . LYS A 1 92 ? -1.984 -3.933 10.404 1.00 90.00 92 LYS A N 1
ATOM 772 C CA . LYS A 1 92 ? -0.955 -2.892 10.250 1.00 90.00 92 LYS A CA 1
ATOM 773 C C . LYS A 1 92 ? 0.359 -3.486 9.755 1.00 90.00 92 LYS A C 1
ATOM 775 O O . LYS A 1 92 ? 0.980 -2.915 8.862 1.00 90.00 92 LYS A O 1
ATOM 780 N N . ASP A 1 93 ? 0.769 -4.628 10.293 1.00 91.25 93 ASP A N 1
ATOM 781 C CA . ASP A 1 93 ? 1.993 -5.300 9.859 1.00 91.25 93 ASP A CA 1
ATOM 782 C C . ASP A 1 93 ? 1.861 -5.836 8.435 1.00 91.25 93 ASP A C 1
ATOM 784 O O . ASP A 1 93 ? 2.742 -5.602 7.609 1.00 91.25 93 ASP A O 1
ATOM 788 N N . PHE A 1 94 ? 0.706 -6.408 8.087 1.00 91.19 94 PHE A N 1
ATOM 789 C CA . PHE A 1 94 ? 0.397 -6.754 6.702 1.00 91.19 94 PHE A CA 1
ATOM 790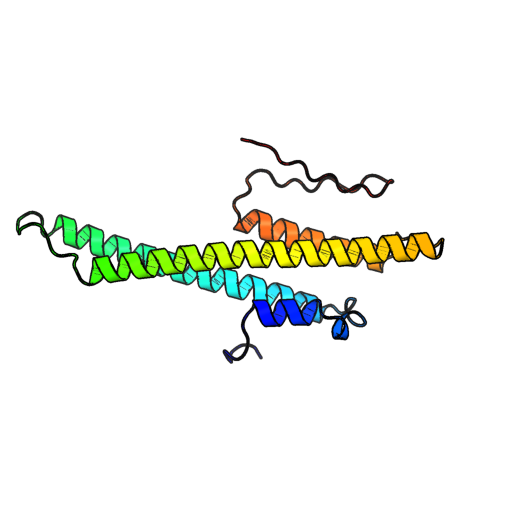 C C . PHE A 1 94 ? 0.483 -5.539 5.763 1.00 91.19 94 PHE A C 1
ATOM 792 O O . PHE A 1 94 ? 1.069 -5.635 4.685 1.00 91.19 94 PHE A O 1
ATOM 799 N N . GLN A 1 95 ? -0.051 -4.378 6.161 1.00 89.62 95 GLN A N 1
ATOM 800 C CA . GLN A 1 95 ? 0.046 -3.144 5.375 1.00 89.62 95 GLN A CA 1
ATOM 801 C C . GLN A 1 95 ? 1.492 -2.685 5.187 1.00 89.62 95 GLN A C 1
ATOM 803 O O . GLN A 1 95 ? 1.870 -2.353 4.064 1.00 89.62 95 GLN A O 1
ATOM 808 N N . LYS A 1 96 ? 2.304 -2.693 6.253 1.00 89.50 96 LYS A N 1
ATOM 809 C CA . LYS A 1 96 ? 3.737 -2.369 6.178 1.00 89.50 96 LYS A CA 1
ATOM 810 C C . LYS A 1 96 ? 4.441 -3.274 5.176 1.00 89.50 96 LYS A C 1
ATOM 812 O O . LYS A 1 96 ? 5.088 -2.776 4.257 1.00 89.50 96 LYS A O 1
ATOM 817 N N . SER A 1 97 ? 4.280 -4.590 5.319 1.00 91.44 97 SER A N 1
ATOM 818 C CA . SER A 1 97 ? 4.889 -5.570 4.418 1.00 91.44 97 SER A CA 1
ATOM 819 C C . SER A 1 97 ? 4.450 -5.357 2.973 1.00 91.44 97 SER A C 1
ATOM 821 O O . SER A 1 97 ? 5.279 -5.396 2.068 1.00 91.44 97 SER A O 1
ATOM 823 N N . LEU A 1 98 ? 3.167 -5.069 2.750 1.00 90.94 98 LEU A N 1
ATOM 824 C CA . LEU A 1 98 ? 2.627 -4.847 1.416 1.00 90.94 98 LEU A CA 1
ATOM 825 C C . LEU A 1 98 ? 3.172 -3.569 0.766 1.00 90.94 98 LEU A C 1
ATOM 827 O O . LEU A 1 98 ? 3.524 -3.575 -0.410 1.00 90.94 98 LEU A O 1
ATOM 831 N N . PHE A 1 99 ? 3.265 -2.474 1.519 1.00 90.00 99 PHE A N 1
ATOM 832 C CA . PHE A 1 99 ? 3.844 -1.224 1.032 1.00 90.00 99 PHE A CA 1
ATOM 833 C C . PHE A 1 99 ? 5.331 -1.367 0.711 1.00 90.00 99 PHE A C 1
ATOM 835 O O . PHE A 1 99 ? 5.771 -0.893 -0.336 1.00 90.00 99 PHE A O 1
ATOM 842 N N . LEU A 1 100 ? 6.089 -2.064 1.558 1.00 89.94 100 LEU A N 1
ATOM 843 C CA . LEU A 1 100 ? 7.495 -2.359 1.293 1.00 89.94 100 LEU A CA 1
ATOM 844 C C . LEU A 1 100 ? 7.671 -3.235 0.047 1.00 89.94 100 LEU A C 1
ATOM 846 O O . LEU A 1 100 ? 8.549 -2.950 -0.763 1.00 89.94 100 LEU A O 1
ATOM 850 N N . ASP A 1 101 ? 6.817 -4.242 -0.152 1.00 91.44 101 ASP A N 1
ATOM 851 C CA . ASP A 1 101 ? 6.836 -5.075 -1.359 1.00 91.44 101 ASP A CA 1
ATOM 852 C C . ASP A 1 101 ? 6.553 -4.244 -2.621 1.00 91.44 101 ASP A C 1
ATOM 854 O O . ASP A 1 101 ? 7.287 -4.337 -3.603 1.00 91.44 101 ASP A O 1
ATOM 858 N N . VAL A 1 102 ? 5.558 -3.349 -2.589 1.00 92.06 102 VAL A N 1
ATOM 859 C CA . VAL A 1 102 ? 5.282 -2.424 -3.705 1.00 92.06 102 VAL A CA 1
ATOM 860 C C . VAL A 1 102 ? 6.494 -1.539 -4.004 1.00 92.06 102 VAL A C 1
ATOM 862 O O . VAL A 1 102 ? 6.904 -1.440 -5.161 1.00 92.06 102 VAL A O 1
ATOM 865 N N . LEU A 1 103 ? 7.088 -0.913 -2.983 1.00 91.38 103 LEU A N 1
ATOM 866 C CA . LEU A 1 103 ? 8.268 -0.060 -3.154 1.00 91.38 103 LEU A CA 1
ATOM 867 C C . LEU A 1 103 ? 9.448 -0.841 -3.734 1.00 91.38 103 LEU A C 1
ATOM 869 O O . LEU A 1 103 ? 10.114 -0.356 -4.646 1.00 91.38 103 LEU A O 1
ATOM 873 N N . HIS A 1 104 ? 9.681 -2.059 -3.250 1.00 91.06 104 HIS A N 1
ATOM 874 C CA . HIS A 1 104 ? 10.723 -2.925 -3.780 1.00 91.06 104 HIS A CA 1
ATOM 875 C C . HIS A 1 104 ? 10.490 -3.248 -5.261 1.00 91.06 104 HIS A C 1
ATOM 877 O O . HIS A 1 104 ? 11.412 -3.091 -6.061 1.00 91.06 104 HIS A O 1
ATOM 883 N N . LYS A 1 105 ? 9.263 -3.611 -5.655 1.00 91.06 105 LYS A N 1
ATOM 884 C CA . LYS A 1 105 ? 8.929 -3.895 -7.060 1.00 91.06 105 LYS A CA 1
ATOM 885 C C . LYS A 1 105 ? 9.118 -2.683 -7.970 1.00 91.06 105 LYS A C 1
ATOM 887 O O . LYS A 1 105 ? 9.622 -2.840 -9.079 1.00 91.06 105 LYS A O 1
ATOM 892 N N . PHE A 1 106 ? 8.779 -1.478 -7.509 1.00 91.31 106 PHE A N 1
ATOM 893 C CA . PHE A 1 106 ? 9.100 -0.254 -8.250 1.00 91.31 106 PHE A CA 1
ATOM 894 C C . PHE A 1 106 ? 10.605 -0.053 -8.409 1.00 91.31 106 PHE A C 1
ATOM 896 O O . PHE A 1 106 ? 11.055 0.264 -9.507 1.00 91.31 106 PHE A O 1
ATOM 903 N N . THR A 1 107 ? 11.382 -0.241 -7.339 1.00 91.38 107 THR A N 1
ATOM 904 C CA . THR A 1 107 ? 12.844 -0.124 -7.393 1.00 91.38 107 THR A CA 1
ATOM 905 C C . THR A 1 107 ? 13.434 -1.109 -8.398 1.00 91.38 107 THR A C 1
ATOM 907 O O . THR A 1 107 ? 14.253 -0.710 -9.222 1.00 91.38 107 THR A O 1
ATOM 910 N N . VAL A 1 108 ? 12.985 -2.369 -8.386 1.00 91.50 108 VAL A N 1
ATOM 911 C CA . VAL A 1 108 ? 13.390 -3.390 -9.367 1.00 91.50 108 VAL A CA 1
ATOM 912 C C . VAL A 1 108 ? 13.042 -2.947 -10.789 1.00 91.50 108 VAL A C 1
ATOM 914 O O . VAL A 1 108 ? 13.930 -2.908 -11.632 1.00 91.50 108 VAL A O 1
ATOM 917 N N . LEU A 1 109 ? 11.801 -2.521 -11.040 1.00 89.12 109 LEU A N 1
ATOM 918 C CA . LEU A 1 109 ? 11.352 -2.070 -12.362 1.00 89.12 109 LEU A CA 1
ATOM 919 C C . LEU A 1 109 ? 12.176 -0.883 -12.886 1.00 89.12 109 LEU A C 1
ATOM 921 O O . LEU A 1 109 ? 12.579 -0.871 -14.048 1.00 89.12 109 LEU A O 1
ATOM 925 N N . LEU A 1 110 ? 12.445 0.112 -12.037 1.00 90.62 110 LEU A N 1
ATOM 926 C CA . LEU A 1 110 ? 13.262 1.274 -12.395 1.00 90.62 110 LEU A CA 1
ATOM 927 C C . LEU A 1 110 ? 14.715 0.877 -12.680 1.00 90.62 110 LEU A C 1
ATOM 929 O O . LEU A 1 110 ? 15.304 1.372 -13.637 1.00 90.62 110 LEU A O 1
ATOM 933 N N . THR A 1 111 ? 15.280 -0.019 -11.870 1.00 92.31 111 THR A N 1
ATOM 934 C CA . THR A 1 111 ? 16.675 -0.462 -12.004 1.00 92.31 111 THR A CA 1
ATOM 935 C C . THR A 1 111 ? 16.858 -1.304 -13.262 1.00 92.31 111 THR A C 1
ATOM 937 O O . THR A 1 111 ? 17.794 -1.069 -14.016 1.00 92.31 111 THR A O 1
ATOM 940 N N . GLU A 1 112 ? 15.936 -2.229 -13.541 1.00 90.75 112 GLU A N 1
ATOM 941 C CA . GLU A 1 112 ? 15.918 -3.014 -14.781 1.00 90.75 112 GLU A CA 1
ATOM 942 C C . GLU A 1 112 ? 15.857 -2.107 -16.016 1.00 90.75 112 GLU A C 1
ATOM 944 O O . GLU A 1 112 ? 16.591 -2.334 -16.975 1.00 90.75 112 GLU A O 1
ATOM 949 N N . PHE A 1 113 ? 15.038 -1.050 -15.981 1.00 89.06 113 PHE A N 1
ATOM 950 C CA . PHE A 1 113 ? 14.961 -0.082 -17.075 1.00 89.06 113 PHE A CA 1
ATOM 951 C C . PHE A 1 113 ? 16.284 0.671 -17.281 1.00 89.06 113 PHE A C 1
ATOM 953 O O . PHE A 1 113 ? 16.739 0.809 -18.414 1.00 89.06 113 PHE A O 1
ATOM 960 N N . ILE A 1 114 ? 16.927 1.124 -16.198 1.00 90.94 114 ILE A N 1
ATOM 961 C CA . ILE A 1 114 ? 18.226 1.813 -16.271 1.00 90.94 114 ILE A CA 1
ATOM 962 C C . ILE A 1 114 ? 19.296 0.878 -16.847 1.00 90.94 114 ILE A C 1
ATOM 964 O O . ILE A 1 114 ? 19.968 1.248 -17.807 1.00 90.94 114 ILE A O 1
ATOM 968 N N . VAL A 1 115 ? 19.407 -0.345 -16.321 1.00 93.81 115 VAL A N 1
ATOM 969 C CA . VAL A 1 115 ? 20.381 -1.351 -16.783 1.00 93.81 115 VAL A CA 1
ATOM 970 C C . VAL A 1 115 ? 20.158 -1.710 -18.254 1.00 93.81 115 VAL A C 1
ATOM 972 O O . VAL A 1 115 ? 21.120 -1.884 -19.005 1.00 93.81 115 VAL A O 1
ATOM 975 N N . HIS A 1 116 ? 18.901 -1.799 -18.693 1.00 89.94 116 HIS A N 1
ATOM 976 C CA . HIS A 1 116 ? 18.569 -2.043 -20.093 1.00 89.94 116 HIS A CA 1
ATOM 977 C C . HIS A 1 116 ? 19.069 -0.907 -20.997 1.00 89.94 116 HIS A C 1
ATOM 979 O O . HIS A 1 116 ? 19.772 -1.173 -21.971 1.00 89.94 116 HIS A O 1
ATOM 985 N N . CYS A 1 117 ? 18.807 0.352 -20.630 1.00 90.12 117 CYS A N 1
ATOM 986 C CA . CYS A 1 117 ? 19.317 1.512 -21.363 1.00 90.12 117 CYS A CA 1
ATOM 987 C C . CYS A 1 117 ? 20.853 1.564 -21.397 1.00 90.12 117 CYS A C 1
ATOM 989 O O . CYS A 1 117 ? 21.434 1.802 -22.455 1.00 90.12 117 CYS A O 1
ATOM 991 N N . GLU A 1 118 ? 21.522 1.285 -20.274 1.00 91.69 118 GLU A N 1
ATOM 992 C CA . GLU A 1 118 ? 22.988 1.222 -20.204 1.00 91.69 118 GLU A CA 1
ATOM 993 C C . GLU A 1 118 ? 23.565 0.146 -21.132 1.00 91.69 118 GLU A C 1
ATOM 995 O O . GLU A 1 118 ? 24.543 0.396 -21.837 1.00 91.69 118 GLU A O 1
ATOM 1000 N N . THR A 1 119 ? 22.935 -1.031 -21.175 1.00 94.56 119 THR A N 1
ATOM 1001 C CA . THR A 1 119 ? 23.363 -2.156 -22.023 1.00 94.56 119 THR A CA 1
ATOM 1002 C C . THR A 1 119 ? 23.226 -1.832 -23.511 1.00 94.56 119 THR A C 1
ATOM 1004 O O . THR A 1 119 ? 24.076 -2.216 -24.313 1.00 94.56 119 THR A O 1
ATOM 1007 N N . GLU A 1 120 ? 22.174 -1.106 -23.890 1.00 92.56 120 GLU A N 1
ATOM 1008 C CA . GLU A 1 120 ? 21.930 -0.689 -25.274 1.00 92.56 120 GLU A CA 1
ATOM 1009 C C . GLU A 1 120 ? 22.678 0.596 -25.669 1.00 92.56 120 GLU A C 1
ATOM 1011 O O . GLU A 1 120 ? 22.661 0.988 -26.836 1.00 92.56 120 GLU A O 1
ATOM 1016 N N . GLY A 1 121 ? 23.338 1.266 -24.717 1.00 91.25 121 GLY A N 1
ATOM 1017 C CA . GLY A 1 121 ? 23.977 2.565 -24.939 1.00 91.25 121 GLY A CA 1
ATOM 1018 C C . GLY A 1 121 ? 22.978 3.692 -25.227 1.00 91.25 121 GLY A C 1
ATOM 1019 O O . GLY A 1 121 ? 23.321 4.657 -25.914 1.00 91.25 121 GLY A O 1
ATOM 1020 N N . THR A 1 122 ? 21.742 3.572 -24.736 1.00 90.56 122 THR A N 1
ATOM 1021 C CA . THR A 1 122 ? 20.670 4.561 -24.911 1.00 90.56 122 THR A CA 1
ATOM 1022 C C . THR A 1 122 ? 20.493 5.420 -23.656 1.00 90.56 122 THR A C 1
ATOM 1024 O O . THR A 1 122 ? 20.847 5.030 -22.545 1.00 90.56 122 THR A O 1
ATOM 1027 N N . ASP A 1 123 ? 19.966 6.637 -23.818 1.00 89.94 123 ASP A N 1
ATOM 1028 C CA . ASP A 1 123 ? 19.701 7.523 -22.680 1.00 89.94 123 ASP A CA 1
ATOM 1029 C C . ASP A 1 123 ? 18.448 7.059 -21.921 1.00 89.94 123 ASP A C 1
ATOM 1031 O O . ASP A 1 123 ? 17.352 7.013 -22.481 1.00 89.94 123 ASP A O 1
ATOM 1035 N N . PHE A 1 124 ? 18.593 6.771 -20.626 1.00 87.44 124 PHE A N 1
ATOM 1036 C CA . PHE A 1 124 ? 17.483 6.357 -19.766 1.00 87.44 124 PHE A CA 1
ATOM 1037 C C . PHE A 1 124 ? 16.510 7.500 -19.441 1.00 87.44 124 PHE A C 1
ATOM 1039 O O . PHE A 1 124 ? 15.411 7.247 -18.945 1.00 87.44 124 PHE A O 1
ATOM 1046 N N . ARG A 1 125 ? 16.866 8.766 -19.712 1.00 87.88 125 ARG A N 1
ATOM 1047 C CA . ARG A 1 125 ? 16.035 9.958 -19.441 1.00 87.88 125 ARG A CA 1
ATOM 1048 C C . ARG A 1 125 ? 14.899 10.105 -20.454 1.00 87.88 125 ARG A C 1
ATOM 1050 O O . ARG A 1 125 ? 14.744 11.120 -21.129 1.00 87.88 125 ARG A O 1
ATOM 1057 N N . THR A 1 126 ? 14.079 9.071 -20.543 1.00 88.94 126 THR A N 1
ATOM 1058 C CA . THR A 1 126 ? 12.916 9.001 -21.419 1.00 88.94 126 THR A CA 1
ATOM 1059 C C . THR A 1 126 ? 11.673 9.576 -20.727 1.00 88.94 126 THR A C 1
ATOM 1061 O O . THR A 1 126 ? 11.584 9.582 -19.492 1.00 88.94 126 THR A O 1
ATOM 1064 N N . PRO A 1 127 ? 10.656 10.017 -21.493 1.00 88.62 127 PRO A N 1
ATOM 1065 C CA . PRO A 1 127 ? 9.357 10.385 -20.930 1.00 88.62 127 PRO A CA 1
ATOM 1066 C C . PRO A 1 127 ? 8.724 9.256 -20.105 1.00 88.62 127 PRO A C 1
ATOM 1068 O O . PRO A 1 127 ? 8.110 9.520 -19.073 1.00 88.62 127 PRO A O 1
ATOM 1071 N N . TYR A 1 128 ? 8.924 8.001 -20.525 1.00 86.88 128 TYR A N 1
ATOM 1072 C CA . TYR A 1 128 ? 8.474 6.824 -19.786 1.00 86.88 128 TYR A CA 1
ATOM 1073 C C . TYR A 1 128 ? 9.147 6.737 -18.411 1.00 86.88 128 TYR A C 1
ATOM 1075 O O . TYR A 1 128 ? 8.443 6.645 -17.407 1.00 86.88 128 TYR A O 1
ATOM 1083 N N . PHE A 1 129 ? 10.479 6.870 -18.344 1.00 89.19 129 PHE A N 1
ATOM 1084 C CA . PHE A 1 129 ? 11.226 6.863 -17.082 1.00 89.19 129 PHE A CA 1
ATOM 1085 C C . PHE A 1 129 ? 10.757 7.960 -16.121 1.00 89.19 129 PHE A C 1
ATOM 1087 O O . PHE A 1 129 ? 10.500 7.702 -14.945 1.00 89.19 129 PHE A O 1
ATOM 1094 N N . ALA A 1 130 ? 10.593 9.188 -16.623 1.00 89.50 130 ALA A N 1
ATOM 1095 C CA . ALA A 1 130 ? 10.099 10.303 -15.822 1.00 89.50 130 ALA A CA 1
ATOM 1096 C C . ALA A 1 130 ? 8.696 10.025 -15.256 1.00 89.50 130 ALA A C 1
ATOM 1098 O O . ALA A 1 130 ? 8.422 10.322 -14.091 1.00 89.50 130 ALA A O 1
ATOM 1099 N N . TRP A 1 131 ? 7.825 9.417 -16.061 1.00 89.50 131 TRP A N 1
ATOM 1100 C CA . TRP A 1 131 ? 6.467 9.075 -15.662 1.00 89.50 131 TRP A CA 1
ATOM 1101 C C . TRP A 1 131 ? 6.425 7.970 -14.600 1.00 89.50 131 TRP A C 1
ATOM 1103 O O . TRP A 1 131 ? 5.774 8.143 -13.565 1.00 89.50 131 TRP A O 1
ATOM 1113 N N . ILE A 1 132 ? 7.167 6.874 -14.789 1.00 89.31 132 ILE A N 1
ATOM 1114 C CA . ILE A 1 132 ? 7.186 5.767 -13.826 1.00 89.31 132 ILE A CA 1
ATOM 1115 C C . ILE A 1 132 ? 7.871 6.168 -12.512 1.00 89.31 132 ILE A C 1
ATOM 1117 O O . ILE A 1 132 ? 7.394 5.825 -11.431 1.00 89.31 132 ILE A O 1
ATOM 1121 N N . ASN A 1 133 ? 8.915 6.998 -12.581 1.00 89.75 133 ASN A N 1
ATOM 1122 C CA . ASN A 1 133 ? 9.541 7.593 -11.403 1.00 89.75 133 ASN A CA 1
ATOM 1123 C C . ASN A 1 133 ? 8.565 8.535 -10.671 1.00 89.75 133 ASN A C 1
ATOM 1125 O O . ASN A 1 133 ? 8.503 8.552 -9.444 1.00 89.75 133 ASN A O 1
ATOM 1129 N N . GLY A 1 134 ? 7.736 9.283 -11.407 1.00 91.31 134 GLY A N 1
ATOM 1130 C CA . GLY A 1 134 ? 6.643 10.068 -10.828 1.00 91.31 134 GLY A CA 1
ATOM 1131 C C . GLY A 1 134 ? 5.644 9.207 -10.046 1.00 91.31 134 GLY A C 1
ATOM 1132 O O . GLY A 1 134 ? 5.271 9.563 -8.927 1.00 91.31 134 GLY A O 1
ATOM 1133 N N . ARG A 1 135 ? 5.261 8.042 -10.590 1.00 90.44 135 ARG A N 1
ATOM 1134 C CA . ARG A 1 135 ? 4.397 7.066 -9.899 1.00 90.44 135 ARG A CA 1
ATOM 1135 C C . ARG A 1 135 ? 5.056 6.498 -8.647 1.00 90.44 135 ARG A C 1
ATOM 1137 O O . ARG A 1 135 ? 4.406 6.450 -7.606 1.00 90.44 135 ARG A O 1
ATOM 1144 N N . PHE A 1 136 ? 6.339 6.156 -8.715 1.00 91.62 136 PHE A N 1
ATOM 1145 C CA . PHE A 1 136 ? 7.100 5.718 -7.547 1.00 91.62 136 PHE A CA 1
ATOM 1146 C C . PHE A 1 136 ? 7.099 6.772 -6.433 1.00 91.62 136 PHE A C 1
ATOM 1148 O O . PHE A 1 136 ? 6.750 6.458 -5.299 1.00 91.62 136 PHE A O 1
ATOM 1155 N N . LYS A 1 137 ? 7.397 8.039 -6.756 1.00 89.56 137 LYS A N 1
ATOM 1156 C CA . LYS A 1 137 ? 7.377 9.146 -5.783 1.00 89.56 137 LYS A CA 1
ATOM 1157 C C . LYS A 1 137 ? 6.002 9.335 -5.147 1.00 89.56 137 LYS A C 1
ATOM 1159 O O . LYS A 1 137 ? 5.916 9.526 -3.939 1.00 89.56 137 LYS A O 1
ATOM 1164 N N . GLN A 1 138 ? 4.932 9.259 -5.941 1.00 89.19 138 GLN A N 1
ATOM 1165 C CA . GLN A 1 138 ? 3.562 9.343 -5.431 1.00 89.19 138 GLN A CA 1
ATOM 1166 C C . GLN A 1 138 ? 3.284 8.242 -4.397 1.00 89.19 138 GLN A C 1
ATOM 1168 O O . GLN A 1 138 ? 2.770 8.530 -3.317 1.00 89.19 138 GLN A O 1
ATOM 1173 N N . ILE A 1 139 ? 3.638 6.995 -4.717 1.00 88.12 139 ILE A N 1
ATOM 1174 C CA . ILE A 1 139 ? 3.452 5.857 -3.811 1.00 88.12 139 ILE A CA 1
ATOM 1175 C C . ILE A 1 139 ? 4.334 6.000 -2.570 1.00 88.12 139 ILE A C 1
ATOM 1177 O O . ILE A 1 139 ? 3.858 5.780 -1.464 1.00 88.12 139 ILE A O 1
ATOM 1181 N N . PHE A 1 140 ? 5.586 6.428 -2.721 1.00 88.06 140 PHE A N 1
ATOM 1182 C CA . PHE A 1 140 ? 6.492 6.653 -1.598 1.00 88.06 140 PHE A CA 1
ATOM 1183 C C . PHE A 1 140 ? 5.940 7.682 -0.603 1.00 88.06 140 PHE A C 1
ATOM 1185 O O . PHE A 1 140 ? 5.904 7.414 0.595 1.00 88.06 140 PHE A O 1
ATOM 1192 N N . LEU A 1 141 ? 5.438 8.823 -1.091 1.00 85.38 141 LEU A N 1
ATOM 1193 C CA . LEU A 1 141 ? 4.809 9.838 -0.239 1.00 85.38 141 LEU A CA 1
ATOM 1194 C C . LEU A 1 141 ? 3.573 9.291 0.478 1.00 85.38 141 LEU A C 1
ATOM 1196 O O . LEU A 1 141 ? 3.408 9.520 1.673 1.00 85.38 141 LEU A O 1
ATOM 1200 N N . MET A 1 142 ? 2.740 8.527 -0.236 1.00 80.94 142 MET A N 1
ATOM 1201 C CA . MET A 1 142 ? 1.583 7.855 0.350 1.00 80.94 142 MET A CA 1
ATOM 1202 C C . MET A 1 142 ? 2.014 6.919 1.492 1.00 80.94 142 MET A C 1
ATOM 1204 O O . MET A 1 142 ? 1.450 6.979 2.577 1.00 80.94 142 MET A O 1
ATOM 1208 N N . VAL A 1 143 ? 3.036 6.085 1.280 1.00 79.44 143 VAL A N 1
ATOM 1209 C CA . VAL A 1 143 ? 3.555 5.156 2.297 1.00 79.44 143 VAL A CA 1
ATOM 1210 C C . VAL A 1 143 ? 4.105 5.895 3.519 1.00 79.44 143 VAL A C 1
ATOM 1212 O O . VAL A 1 143 ? 3.804 5.493 4.642 1.00 79.44 143 VAL A O 1
ATOM 1215 N N . CYS A 1 144 ? 4.874 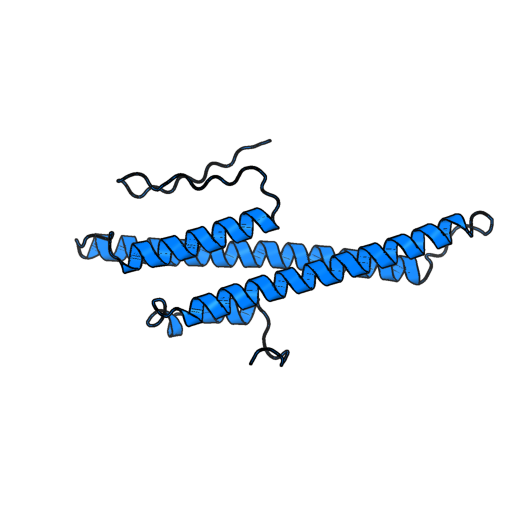6.969 3.329 1.00 79.06 144 CYS A N 1
ATOM 1216 C CA . CYS A 1 144 ? 5.434 7.725 4.451 1.00 79.06 144 CYS A CA 1
ATOM 1217 C C . CYS A 1 144 ? 4.348 8.369 5.327 1.00 79.06 144 CYS A C 1
ATOM 1219 O O . CYS A 1 144 ? 4.485 8.350 6.550 1.00 79.06 144 C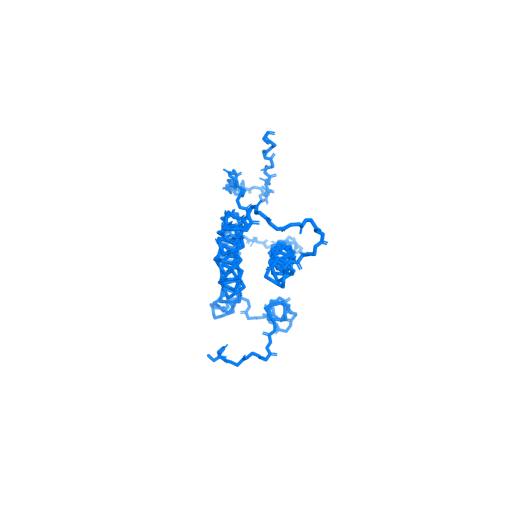YS A O 1
ATOM 1221 N N . ASP A 1 145 ? 3.257 8.854 4.724 1.00 73.81 145 ASP A N 1
ATOM 1222 C CA . ASP A 1 145 ? 2.097 9.391 5.450 1.00 73.81 145 ASP A CA 1
ATOM 1223 C C . ASP A 1 145 ? 1.426 8.313 6.325 1.00 73.81 145 ASP A C 1
ATOM 1225 O O . ASP A 1 145 ? 1.128 8.540 7.495 1.00 73.81 145 ASP A O 1
ATOM 1229 N N . TYR A 1 146 ? 1.276 7.086 5.809 1.00 68.75 146 TYR A N 1
ATOM 1230 C CA . TYR A 1 146 ? 0.665 5.980 6.563 1.00 68.75 146 TYR A CA 1
ATOM 1231 C C . TYR A 1 146 ? 1.556 5.377 7.650 1.00 68.75 146 TYR A C 1
ATOM 1233 O O . TYR A 1 146 ? 1.041 4.846 8.634 1.00 68.75 146 TYR A O 1
ATOM 1241 N N . LEU A 1 147 ? 2.875 5.399 7.468 1.00 66.25 147 LEU A N 1
ATOM 1242 C CA . LEU A 1 147 ? 3.822 4.812 8.417 1.00 66.25 147 LEU A CA 1
ATOM 1243 C C . LEU A 1 147 ? 4.266 5.785 9.514 1.00 66.25 147 LEU A C 1
ATOM 1245 O O . LEU A 1 147 ? 5.061 5.393 10.366 1.00 66.25 147 LEU A O 1
ATOM 1249 N N . SER A 1 148 ? 3.762 7.024 9.513 1.00 58.47 148 SER A N 1
ATOM 1250 C CA . SER A 1 148 ? 4.176 8.074 10.452 1.00 58.47 148 SER A CA 1
ATOM 1251 C C . SER A 1 148 ? 5.697 8.288 10.471 1.00 58.47 148 SER A C 1
ATOM 1253 O O . SER A 1 148 ? 6.264 8.626 11.510 1.00 58.47 148 SER A O 1
ATOM 1255 N N . PHE A 1 149 ? 6.377 8.095 9.333 1.00 49.31 149 PHE A N 1
ATOM 1256 C CA . PHE A 1 149 ? 7.774 8.503 9.193 1.00 49.31 149 PHE A CA 1
ATOM 1257 C C . PHE A 1 149 ? 7.798 10.032 9.139 1.00 49.31 149 PHE A C 1
ATOM 1259 O O . PHE A 1 149 ? 7.586 10.635 8.090 1.00 49.31 149 PHE A O 1
ATOM 1266 N N . THR A 1 150 ? 8.048 10.672 10.277 1.00 36.78 150 THR A N 1
ATOM 1267 C CA . THR A 1 150 ? 8.019 12.134 10.444 1.00 36.78 150 THR A CA 1
ATOM 1268 C C . THR A 1 150 ? 9.086 12.896 9.642 1.00 36.78 150 THR A C 1
ATOM 1270 O O . THR A 1 150 ? 9.056 14.122 9.644 1.00 36.78 150 THR A O 1
ATOM 1273 N N . SER A 1 151 ? 9.966 12.211 8.898 1.00 40.19 151 SER A N 1
ATOM 1274 C CA . SER A 1 151 ? 11.042 12.827 8.102 1.00 40.19 151 SER A CA 1
ATOM 1275 C C . SER A 1 151 ? 11.353 12.077 6.792 1.00 40.19 151 SER A C 1
ATOM 1277 O O . SER A 1 151 ? 12.507 11.757 6.516 1.00 40.19 151 SER A O 1
ATOM 1279 N N . CYS A 1 152 ? 10.351 11.770 5.962 1.00 41.06 152 CYS A N 1
ATOM 1280 C CA . CYS A 1 152 ? 10.605 11.329 4.581 1.00 41.06 152 CYS A CA 1
ATOM 1281 C C . CYS A 1 152 ? 10.774 12.536 3.639 1.00 41.06 152 CYS A C 1
ATOM 1283 O O . CYS A 1 152 ? 9.790 13.036 3.095 1.00 41.06 152 CYS A O 1
ATOM 1285 N N . GLU A 1 153 ? 12.006 12.975 3.378 1.00 41.69 153 GLU A N 1
ATOM 1286 C CA . GLU A 1 153 ? 12.290 13.877 2.253 1.00 41.69 153 GLU A CA 1
ATOM 1287 C C . GLU A 1 153 ? 12.777 13.083 1.034 1.00 41.69 153 GLU A C 1
ATOM 1289 O O . GLU A 1 153 ? 13.796 12.391 1.079 1.00 41.69 153 GLU A O 1
ATOM 1294 N N . ILE A 1 154 ? 12.062 13.203 -0.090 1.00 47.59 154 ILE A N 1
ATOM 1295 C CA . ILE A 1 154 ? 12.553 12.735 -1.391 1.00 47.59 154 ILE A CA 1
ATOM 1296 C C . ILE A 1 154 ? 13.557 13.775 -1.893 1.00 47.59 154 ILE A C 1
ATOM 1298 O O . ILE A 1 154 ? 13.167 14.807 -2.442 1.00 47.59 154 ILE A O 1
ATOM 1302 N N . VAL A 1 155 ? 14.853 13.507 -1.733 1.00 47.66 155 VAL A N 1
ATOM 1303 C CA . VAL A 1 155 ? 15.891 14.324 -2.375 1.00 47.66 155 VAL A CA 1
ATOM 1304 C C . VAL A 1 155 ? 15.812 14.092 -3.894 1.00 47.66 155 VAL A C 1
ATOM 1306 O O . VAL A 1 155 ? 15.762 12.935 -4.325 1.00 47.66 155 VAL A O 1
ATOM 1309 N N . PRO A 1 156 ? 15.760 15.146 -4.733 1.00 41.16 156 PRO A N 1
ATOM 1310 C CA . PRO A 1 156 ? 15.792 14.995 -6.185 1.00 41.16 156 PRO A CA 1
ATOM 1311 C C . PRO A 1 156 ? 17.011 14.170 -6.613 1.00 41.16 156 PRO A C 1
ATOM 1313 O O . PRO A 1 156 ? 18.109 14.412 -6.119 1.00 41.16 156 PRO A O 1
ATOM 1316 N N . CYS A 1 157 ? 16.821 13.209 -7.526 1.00 40.97 157 CYS A N 1
ATOM 1317 C CA . CYS A 1 157 ? 17.930 12.477 -8.137 1.00 40.97 157 CYS A CA 1
ATOM 1318 C C . CYS A 1 157 ? 18.960 13.470 -8.688 1.00 40.97 157 CYS A C 1
ATOM 1320 O O . CYS A 1 157 ? 18.619 14.316 -9.518 1.00 40.97 157 CYS A O 1
ATOM 1322 N N . ASP A 1 158 ? 20.205 13.342 -8.236 1.00 41.94 158 ASP A N 1
ATOM 1323 C CA . ASP A 1 158 ? 21.349 14.037 -8.821 1.00 41.94 158 ASP A CA 1
ATOM 1324 C C . ASP A 1 158 ? 21.470 13.662 -10.317 1.00 41.94 158 ASP A C 1
ATOM 1326 O O . ASP A 1 158 ? 20.991 12.593 -10.720 1.00 41.94 158 ASP A O 1
ATOM 1330 N N . PRO A 1 159 ? 22.171 14.448 -11.160 1.00 45.25 159 PRO A N 1
ATOM 1331 C CA . PRO A 1 159 ? 22.382 14.141 -12.583 1.00 45.25 159 PRO A CA 1
ATOM 1332 C C . PRO A 1 159 ? 23.042 12.779 -12.869 1.00 45.25 159 PRO A C 1
ATOM 1334 O O . PRO A 1 159 ? 23.172 12.401 -14.029 1.00 45.25 159 PRO A O 1
ATOM 1337 N N . LYS A 1 160 ? 23.489 12.068 -11.826 1.00 48.62 160 LYS A N 1
ATOM 1338 C CA . LYS A 1 160 ? 24.166 10.769 -11.869 1.00 48.62 160 LYS A CA 1
ATOM 1339 C C . LYS A 1 160 ? 23.276 9.574 -11.494 1.00 48.62 160 LYS A C 1
ATOM 1341 O O . LYS A 1 160 ? 23.770 8.460 -11.509 1.00 48.62 160 LYS A O 1
ATOM 1346 N N . GLY A 1 161 ? 21.993 9.777 -11.178 1.00 46.50 161 GLY A N 1
ATOM 1347 C CA . GLY A 1 161 ? 21.040 8.672 -10.978 1.00 46.50 161 GLY A CA 1
ATOM 1348 C C . GLY A 1 161 ? 21.056 7.996 -9.600 1.00 46.50 161 GLY A C 1
ATOM 1349 O O . GLY A 1 161 ? 20.199 7.156 -9.340 1.00 46.50 161 GLY A O 1
ATOM 1350 N N . ASP A 1 162 ? 21.935 8.397 -8.681 1.00 40.00 162 ASP A N 1
ATOM 1351 C CA . ASP A 1 162 ? 21.969 7.828 -7.330 1.00 40.00 162 ASP A CA 1
ATOM 1352 C C . ASP A 1 162 ? 20.825 8.383 -6.460 1.00 40.00 162 ASP A C 1
ATOM 1354 O O . ASP A 1 162 ? 20.864 9.521 -5.981 1.00 40.00 162 ASP A O 1
ATOM 1358 N N . ALA A 1 163 ? 19.789 7.575 -6.221 1.00 43.00 163 ALA A N 1
ATOM 1359 C CA . ALA A 1 163 ? 18.773 7.864 -5.214 1.00 43.00 163 ALA A CA 1
ATOM 1360 C C . ALA A 1 163 ? 19.336 7.559 -3.815 1.00 43.00 163 ALA A C 1
ATOM 1362 O O . ALA A 1 163 ? 19.432 6.403 -3.405 1.00 43.00 163 ALA A O 1
ATOM 1363 N N . LYS A 1 164 ? 19.714 8.595 -3.058 1.00 42.50 164 LYS A N 1
ATOM 1364 C CA . LYS A 1 164 ? 20.140 8.437 -1.661 1.00 42.50 164 LYS A CA 1
ATOM 1365 C C . LYS A 1 164 ? 18.941 8.597 -0.730 1.00 42.50 164 LYS A C 1
ATOM 1367 O O . LYS A 1 164 ? 18.514 9.712 -0.445 1.00 42.50 164 LYS A O 1
ATOM 1372 N N . ILE A 1 165 ? 18.421 7.476 -0.233 1.00 45.59 165 ILE A N 1
ATOM 1373 C CA . ILE A 1 165 ? 17.480 7.465 0.892 1.00 45.59 165 ILE A CA 1
ATOM 1374 C C . ILE A 1 165 ? 18.301 7.769 2.151 1.00 45.59 165 ILE A C 1
ATOM 1376 O O . ILE A 1 165 ? 19.148 6.965 2.544 1.00 45.59 165 ILE A O 1
ATOM 1380 N N . ARG A 1 166 ? 18.109 8.942 2.766 1.00 40.44 166 ARG A N 1
ATOM 1381 C CA . ARG A 1 166 ? 18.635 9.194 4.113 1.00 40.44 166 ARG A CA 1
ATOM 1382 C C . ARG A 1 166 ? 17.612 8.720 5.133 1.00 40.44 166 ARG A C 1
ATOM 1384 O O . ARG A 1 166 ? 16.498 9.229 5.165 1.00 40.44 166 ARG A O 1
ATOM 1391 N N . TYR A 1 167 ? 18.024 7.796 5.989 1.00 39.69 167 TYR A N 1
ATOM 1392 C CA . TYR A 1 167 ? 17.324 7.504 7.233 1.00 39.69 167 TYR A CA 1
ATOM 1393 C C . TYR A 1 167 ? 17.834 8.499 8.279 1.00 39.69 167 TYR A C 1
ATOM 1395 O O . TYR A 1 167 ? 19.029 8.523 8.571 1.00 39.69 167 TYR A O 1
ATOM 1403 N N . GLY A 1 168 ? 16.965 9.381 8.767 1.00 36.03 168 GLY A N 1
ATOM 1404 C CA . GLY A 1 168 ? 17.247 10.159 9.970 1.00 36.03 168 GLY A CA 1
ATOM 1405 C C . GLY A 1 168 ? 16.831 9.332 11.177 1.00 36.03 168 GLY A C 1
ATOM 1406 O O . GLY A 1 168 ? 15.645 9.048 11.324 1.00 36.03 168 GLY A O 1
ATOM 1407 N N . GLU A 1 169 ? 17.791 8.912 11.998 1.00 34.19 169 GLU A N 1
ATOM 1408 C CA . GLU A 1 169 ? 17.495 8.403 13.339 1.00 34.19 169 GLU A CA 1
ATOM 1409 C C . GLU A 1 169 ? 17.037 9.576 14.216 1.00 34.19 169 GLU A C 1
ATOM 1411 O O . GLU A 1 169 ? 17.607 10.670 14.140 1.00 34.19 169 GLU A O 1
ATOM 1416 N N . ALA A 1 170 ? 15.965 9.350 14.978 1.00 35.53 170 ALA A N 1
ATOM 1417 C CA . ALA A 1 170 ? 15.508 10.249 16.032 1.00 35.53 170 ALA A CA 1
ATOM 1418 C C . ALA A 1 170 ? 16.388 10.101 17.278 1.00 35.53 170 ALA A C 1
ATOM 1420 O O . ALA A 1 170 ? 16.758 8.946 17.590 1.00 35.53 170 ALA A O 1
#

InterPro domains:
  IPR015174 MIF4G-like, type 2 [PF09090] (1-142)
  IPR016024 Armadillo-type fold [SSF48371] (1-147)
  IPR027159 Nuclear cap-binding protein subunit 1 [PTHR12412] (1-144)

pLDDT: mean 79.19, std 18.22, range [34.19, 95.19]

Secondary structure (DSSP, 8-state):
---STTS-HHHHHHHHTSGGGGGGTT-HHHHHHHHHHHHHHHHHHHHHHHHHHHHHHHHHHHHHHTTTS-S----HHHHHHHHHHHHHHHHHHHHHHHHHHHHHHHHHHHHHHHHHHHHHT--S--HHHHHHHHHHHHHHHHHHHHTT-TT---PPPPTT----------

Radius of gyration: 22.11 Å; chains: 1; bounding box: 43×28×69 Å

Foldseek 3Di:
DPPDPPDALLVLLCVLLDPVCLVVVVPPVSLVSNVVSLVVLVVVLVVLVVVLVVLVVVVVVVCVVPVDDDDDDQDPSNVVSVVSVVVSVVSLVVSLVSLVVSLVSLVVSLVVLVVVCVVVVHDSPDPSSVVSVVSSVVSVVVSCVSVVVVDFDFDPQDPVRDRDGDDDDD

Organism: Strongylus vulgaris (NCBI:txid40348)

Sequence (170 aa):
MLKMQILDCGVVISWIFSESLRSETDRQWIWEVLNTALERLSRHIHKVAHDVKILQKRVDRQKEENEETEEGTKTREQEELEQQQEKLENLKDFQKSLFLDVLHKFTVLLTEFIVHCETEGTDFRTPYFAWINGRFKQIFLMVCDYLSFTSCEIVPCDPKGDAKIRYGEA